Protein AF-A0AAW8KL84-F1 (afdb_monomer)

Sequence (113 aa):
FTGYRPILDAAQKAYDYPRVLLNRQKIIDVLKEIKALPALHLNDHGQQFFAPKTLQDFAALRLRLPQARIVAGSTDVGLWVTKQGRDLGDMLYIGQVDELKRIVVTDHALTIG

pLDDT: mean 89.49, std 8.72, range [52.12, 97.31]

Mean predicted aligned error: 7.15 Å

Structure (mmCIF, N/CA/C/O backbone):
data_AF-A0AAW8KL84-F1
#
_entry.id   AF-A0AAW8KL84-F1
#
loop_
_atom_site.group_PDB
_atom_site.id
_atom_site.type_symbol
_atom_site.label_atom_id
_atom_site.label_alt_id
_atom_site.label_comp_id
_atom_site.label_asym_id
_atom_site.label_entity_id
_atom_site.label_seq_id
_atom_site.pdbx_PDB_ins_code
_atom_site.Cartn_x
_atom_site.Cartn_y
_atom_site.Cartn_z
_atom_site.occupancy
_atom_site.B_iso_or_equiv
_atom_site.auth_seq_id
_atom_site.auth_comp_id
_atom_site.auth_asym_id
_atom_site.auth_atom_id
_atom_site.pdbx_PDB_model_num
ATOM 1 N N . PHE A 1 1 ? 5.381 27.063 -27.769 1.00 52.12 1 PHE A N 1
ATOM 2 C CA . PHE A 1 1 ? 4.619 25.950 -27.170 1.00 52.12 1 PHE A CA 1
ATOM 3 C C . PHE A 1 1 ? 5.519 24.733 -27.131 1.00 52.12 1 PHE A C 1
ATOM 5 O O . PHE A 1 1 ? 5.909 24.250 -28.187 1.00 52.12 1 PHE A O 1
ATOM 12 N N . THR A 1 2 ? 5.901 24.266 -25.946 1.00 57.81 2 THR A N 1
ATOM 13 C CA . THR A 1 2 ? 6.609 22.990 -25.764 1.00 57.81 2 THR A CA 1
ATOM 14 C C . THR A 1 2 ? 5.613 21.856 -26.030 1.00 57.81 2 THR A C 1
ATOM 16 O O . THR A 1 2 ? 5.048 21.275 -25.108 1.00 57.81 2 THR A O 1
ATOM 19 N N . GLY A 1 3 ? 5.254 21.659 -27.300 1.00 65.69 3 GLY A N 1
ATOM 20 C CA . GLY A 1 3 ? 4.202 20.734 -27.708 1.00 65.69 3 GLY A CA 1
ATOM 21 C C . GLY A 1 3 ? 4.583 19.294 -27.383 1.00 65.69 3 GLY A C 1
ATOM 22 O O . GLY A 1 3 ? 5.746 18.933 -27.490 1.00 65.69 3 GLY A O 1
ATOM 23 N N . TYR A 1 4 ? 3.603 18.459 -27.035 1.00 86.62 4 TYR A N 1
ATOM 24 C CA . TYR A 1 4 ? 3.770 17.032 -26.710 1.00 86.62 4 TYR A CA 1
ATOM 25 C C . TYR A 1 4 ? 4.356 16.172 -27.849 1.00 86.62 4 TYR A C 1
ATOM 27 O O . TYR A 1 4 ? 4.587 14.977 -27.670 1.00 86.62 4 TYR A O 1
ATOM 35 N N . ARG A 1 5 ? 4.604 16.763 -29.025 1.00 89.44 5 ARG A N 1
ATOM 36 C CA . ARG A 1 5 ? 5.062 16.074 -30.231 1.00 89.44 5 ARG A CA 1
ATOM 37 C C . ARG A 1 5 ? 6.366 15.282 -30.030 1.00 89.44 5 ARG A C 1
ATOM 39 O O . ARG A 1 5 ? 6.355 14.112 -30.393 1.00 89.44 5 ARG A O 1
ATOM 46 N N . PRO A 1 6 ? 7.421 15.806 -29.373 1.00 90.00 6 PRO A N 1
ATOM 47 C CA . PRO A 1 6 ? 8.635 15.030 -29.121 1.00 90.00 6 PRO A CA 1
ATOM 48 C C . PRO A 1 6 ? 8.414 13.821 -28.200 1.00 90.00 6 PRO A C 1
ATOM 50 O O . PRO A 1 6 ? 9.091 12.813 -28.363 1.00 90.00 6 PRO A O 1
ATOM 53 N N . ILE A 1 7 ? 7.461 13.884 -27.257 1.00 89.75 7 ILE A N 1
ATOM 54 C CA . ILE A 1 7 ? 7.121 12.750 -26.376 1.00 89.75 7 ILE A CA 1
ATOM 55 C C . ILE A 1 7 ? 6.419 11.653 -27.184 1.00 89.75 7 ILE A C 1
ATOM 57 O O . ILE A 1 7 ? 6.748 10.478 -27.035 1.00 89.75 7 ILE A O 1
ATOM 61 N N . LEU A 1 8 ? 5.483 12.035 -28.060 1.00 90.38 8 LEU A N 1
ATOM 62 C CA . LEU A 1 8 ? 4.789 11.094 -28.943 1.00 90.38 8 LEU A CA 1
ATOM 63 C C . LEU A 1 8 ? 5.750 10.447 -29.945 1.00 90.38 8 LEU A C 1
ATOM 65 O O . LEU A 1 8 ? 5.749 9.224 -30.069 1.00 90.38 8 LEU A O 1
ATOM 69 N N . ASP A 1 9 ? 6.597 11.243 -30.600 1.00 93.25 9 ASP A N 1
ATOM 70 C CA . ASP A 1 9 ? 7.579 10.744 -31.568 1.00 93.25 9 ASP A CA 1
ATOM 71 C C . ASP A 1 9 ? 8.587 9.795 -30.887 1.00 93.25 9 ASP A C 1
ATOM 73 O O . ASP A 1 9 ? 8.910 8.736 -31.426 1.00 93.25 9 ASP A O 1
ATOM 77 N N . ALA A 1 10 ? 9.034 10.117 -29.664 1.00 90.44 10 ALA A N 1
ATOM 78 C CA . ALA A 1 10 ? 9.905 9.241 -28.879 1.00 90.44 10 ALA A CA 1
ATOM 79 C C . ALA A 1 10 ? 9.207 7.936 -28.457 1.00 90.44 10 ALA A C 1
ATOM 81 O O . ALA A 1 10 ? 9.800 6.864 -28.575 1.00 90.44 10 ALA A O 1
ATOM 82 N N . ALA A 1 11 ? 7.951 7.999 -27.999 1.00 90.62 11 ALA A N 1
ATOM 83 C CA . ALA A 1 11 ? 7.179 6.817 -27.612 1.00 90.62 11 ALA A CA 1
ATOM 84 C C . ALA A 1 11 ? 6.896 5.890 -28.804 1.00 90.62 11 ALA A C 1
ATOM 86 O O . ALA A 1 11 ? 6.925 4.672 -28.647 1.00 90.62 11 ALA A O 1
ATOM 87 N N . GLN A 1 12 ? 6.660 6.449 -29.995 1.00 93.06 12 GLN A N 1
ATOM 88 C CA . GLN A 1 12 ? 6.506 5.677 -31.230 1.00 93.06 12 GLN A CA 1
ATOM 89 C C . GLN A 1 12 ? 7.819 5.001 -31.628 1.00 93.06 12 GLN A C 1
ATOM 91 O O . GLN A 1 12 ? 7.844 3.788 -31.822 1.00 93.06 12 GLN A O 1
ATOM 96 N N . LYS A 1 13 ? 8.925 5.753 -31.658 1.00 93.25 13 LYS A N 1
ATOM 97 C CA . LYS A 1 13 ? 10.250 5.219 -32.007 1.00 93.25 13 LYS A CA 1
ATOM 98 C C . LYS A 1 13 ? 10.756 4.171 -31.010 1.00 93.25 13 LYS A C 1
ATOM 100 O O . LYS A 1 13 ? 11.521 3.290 -31.381 1.00 93.25 13 LYS A O 1
ATOM 105 N N . ALA A 1 14 ? 10.317 4.221 -29.749 1.00 90.38 14 ALA A N 1
ATOM 106 C CA . ALA A 1 14 ? 10.659 3.217 -28.740 1.00 90.38 14 ALA A CA 1
ATOM 107 C C . ALA A 1 14 ? 10.263 1.781 -29.150 1.00 90.38 14 ALA A C 1
ATOM 109 O O . ALA A 1 14 ? 10.912 0.834 -28.707 1.00 90.38 14 ALA A O 1
ATOM 110 N N . TYR A 1 15 ? 9.250 1.612 -30.010 1.00 90.25 15 TYR A N 1
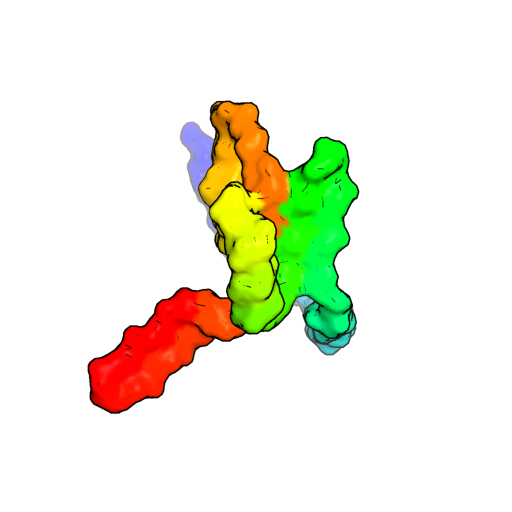ATOM 111 C CA . TYR A 1 15 ? 8.839 0.301 -30.526 1.00 90.25 15 TYR A CA 1
ATOM 112 C C . TYR A 1 15 ? 9.816 -0.304 -31.544 1.00 90.25 15 TYR A C 1
ATOM 114 O O . TYR A 1 15 ? 9.789 -1.520 -31.731 1.00 90.25 15 TYR A O 1
ATOM 122 N N . ASP A 1 16 ? 10.688 0.506 -32.152 1.00 94.00 16 ASP A N 1
ATOM 123 C CA . ASP A 1 16 ? 11.699 0.042 -33.112 1.00 94.00 16 ASP A CA 1
ATOM 124 C C . ASP A 1 16 ? 12.910 -0.606 -32.414 1.00 94.00 16 ASP A C 1
ATOM 126 O O . ASP A 1 16 ? 13.711 -1.297 -33.046 1.00 94.00 16 ASP A O 1
ATOM 130 N N . TYR A 1 17 ? 13.070 -0.387 -31.104 1.00 91.31 17 TYR A N 1
ATOM 131 C CA . TYR A 1 17 ? 14.170 -0.947 -30.324 1.00 91.31 17 TYR A CA 1
ATOM 132 C C . TYR A 1 17 ? 13.834 -2.353 -29.799 1.00 91.31 17 TYR A C 1
ATOM 134 O O . TYR A 1 17 ? 12.673 -2.655 -29.506 1.00 91.31 17 TYR A O 1
ATOM 142 N N . PRO A 1 18 ? 14.844 -3.225 -29.604 1.00 90.81 18 PRO A N 1
ATOM 143 C CA . PRO A 1 18 ? 14.639 -4.520 -28.968 1.00 90.81 18 PRO A CA 1
ATOM 144 C C . PRO A 1 18 ? 13.975 -4.364 -27.599 1.00 90.81 18 PRO A C 1
ATOM 146 O O . PRO A 1 18 ? 14.384 -3.534 -26.784 1.00 90.81 18 PRO A O 1
ATOM 149 N N . ARG A 1 19 ? 12.965 -5.195 -27.318 1.00 88.12 19 ARG A N 1
ATOM 150 C CA . ARG A 1 19 ? 12.318 -5.181 -26.004 1.00 88.12 19 ARG A CA 1
ATOM 151 C C . ARG A 1 19 ? 13.317 -5.588 -24.928 1.00 88.12 19 ARG A C 1
ATOM 153 O O . ARG A 1 19 ? 13.904 -6.665 -24.989 1.00 88.12 19 ARG A O 1
ATOM 160 N N . VAL A 1 20 ? 13.425 -4.765 -23.891 1.00 88.44 20 VAL A N 1
ATOM 161 C CA . VAL A 1 20 ? 14.092 -5.161 -22.651 1.00 88.44 20 VAL A CA 1
ATOM 162 C C . VAL A 1 20 ? 13.193 -6.172 -21.945 1.00 88.44 20 VAL A C 1
ATOM 164 O O . VAL A 1 20 ? 12.136 -5.825 -21.415 1.00 88.44 20 VAL A O 1
ATOM 167 N N . LEU A 1 21 ? 13.587 -7.443 -21.981 1.00 87.88 21 LEU A N 1
ATOM 168 C CA . LEU A 1 21 ? 12.863 -8.506 -21.298 1.00 87.88 21 LEU A CA 1
ATOM 169 C C . LEU A 1 21 ? 13.257 -8.530 -19.825 1.00 87.88 21 LEU A C 1
ATOM 171 O O . LEU A 1 21 ? 14.425 -8.664 -19.468 1.00 87.88 21 LEU A O 1
ATOM 175 N N . LEU A 1 22 ? 12.255 -8.423 -18.961 1.00 88.88 22 LEU A N 1
ATOM 176 C CA . LEU A 1 22 ? 12.437 -8.618 -17.533 1.00 88.88 22 LEU A CA 1
ATOM 177 C C . LEU A 1 22 ? 12.471 -10.114 -17.221 1.00 88.88 22 LEU A C 1
ATOM 179 O O . LEU A 1 22 ? 11.681 -10.888 -17.768 1.00 88.88 22 LEU A O 1
ATOM 183 N N . ASN A 1 23 ? 13.322 -10.521 -16.276 1.00 92.69 23 ASN A N 1
ATOM 184 C CA . ASN A 1 23 ? 13.225 -11.854 -15.689 1.00 92.69 23 ASN A CA 1
ATOM 185 C C . ASN A 1 23 ? 11.972 -11.915 -14.804 1.00 92.69 23 ASN A C 1
ATOM 187 O O . ASN A 1 23 ? 12.010 -11.651 -13.600 1.00 92.69 23 ASN A O 1
ATOM 191 N N . ARG A 1 24 ? 10.841 -12.227 -15.439 1.00 93.00 24 ARG A N 1
ATOM 192 C CA . ARG A 1 24 ? 9.520 -12.216 -14.812 1.00 93.00 24 ARG A CA 1
ATOM 193 C C . ARG A 1 24 ? 9.446 -13.163 -13.621 1.00 93.00 24 ARG A C 1
ATOM 195 O O . ARG A 1 24 ? 8.831 -12.803 -12.626 1.00 93.00 24 ARG A O 1
ATOM 202 N N . GLN A 1 25 ? 10.082 -14.331 -13.709 1.00 94.75 25 GLN A N 1
ATOM 203 C CA . GLN A 1 25 ? 10.044 -15.311 -12.629 1.00 94.75 25 GLN A CA 1
ATOM 204 C C . GLN A 1 25 ? 10.749 -14.776 -11.382 1.00 94.75 25 GLN A C 1
ATOM 206 O O . GLN A 1 25 ? 10.134 -14.711 -10.324 1.00 94.75 25 GLN A O 1
ATOM 211 N N . LYS A 1 26 ? 11.969 -14.248 -11.540 1.00 95.56 26 LYS A N 1
ATOM 212 C CA . LYS A 1 26 ? 12.710 -13.629 -10.434 1.00 95.56 26 LYS A CA 1
ATOM 213 C C . LYS A 1 26 ? 11.923 -12.491 -9.773 1.00 95.56 26 LYS A C 1
ATOM 215 O O . LYS A 1 26 ? 11.924 -12.375 -8.555 1.00 95.56 26 LYS A O 1
ATOM 220 N N . ILE A 1 27 ? 11.237 -11.662 -10.565 1.00 95.69 27 ILE A N 1
ATOM 221 C CA . ILE A 1 27 ? 10.390 -10.581 -10.035 1.00 95.69 27 ILE A CA 1
ATOM 222 C C . ILE A 1 27 ? 9.208 -11.149 -9.246 1.00 95.69 27 ILE A C 1
ATOM 224 O O . ILE A 1 27 ? 8.925 -10.674 -8.152 1.00 95.69 27 ILE A O 1
ATOM 228 N N . ILE A 1 28 ? 8.521 -12.161 -9.783 1.00 96.50 28 ILE A N 1
ATOM 229 C CA . ILE A 1 28 ? 7.399 -12.814 -9.097 1.00 96.50 28 ILE A CA 1
ATOM 230 C C . ILE A 1 28 ? 7.851 -13.398 -7.758 1.00 96.50 28 ILE A C 1
ATOM 232 O O . ILE A 1 28 ? 7.137 -13.241 -6.769 1.00 96.50 28 ILE A O 1
ATOM 236 N N . ASP A 1 29 ? 9.013 -14.044 -7.718 1.00 96.88 29 ASP A N 1
ATOM 237 C CA . ASP A 1 29 ? 9.526 -14.675 -6.502 1.00 96.88 29 ASP A CA 1
ATOM 238 C C . ASP A 1 29 ? 9.821 -13.622 -5.423 1.00 96.88 29 ASP A C 1
ATOM 240 O O . ASP A 1 29 ? 9.289 -13.718 -4.317 1.00 96.88 29 ASP A O 1
ATOM 244 N N . VAL A 1 30 ? 10.504 -12.529 -5.782 1.00 96.50 30 VAL A N 1
ATOM 245 C CA . VAL A 1 30 ? 10.735 -11.388 -4.873 1.00 96.50 30 VAL A CA 1
ATOM 246 C C . VAL A 1 30 ? 9.418 -10.765 -4.393 1.00 96.50 30 VAL A C 1
ATOM 248 O O . VAL A 1 30 ? 9.265 -10.441 -3.217 1.00 96.50 30 VAL A O 1
ATOM 251 N N . LEU A 1 31 ? 8.424 -10.609 -5.272 1.00 95.06 31 LEU A N 1
ATOM 252 C CA . LEU A 1 31 ? 7.121 -10.058 -4.882 1.00 95.06 31 LEU A CA 1
ATOM 253 C C . LEU A 1 31 ? 6.362 -10.979 -3.917 1.00 95.06 31 LEU A C 1
ATOM 255 O O . LEU A 1 31 ? 5.672 -10.482 -3.025 1.00 95.06 31 LEU A O 1
ATOM 259 N N . LYS A 1 32 ? 6.485 -12.304 -4.065 1.00 95.62 32 LYS A N 1
ATOM 260 C CA . LYS A 1 32 ? 5.907 -13.270 -3.119 1.00 95.62 32 LYS A CA 1
ATOM 261 C C . LYS A 1 32 ? 6.577 -13.176 -1.753 1.00 95.62 32 LYS A C 1
ATOM 263 O O . LYS A 1 32 ? 5.865 -13.171 -0.752 1.00 95.62 32 LYS A O 1
ATOM 268 N N . G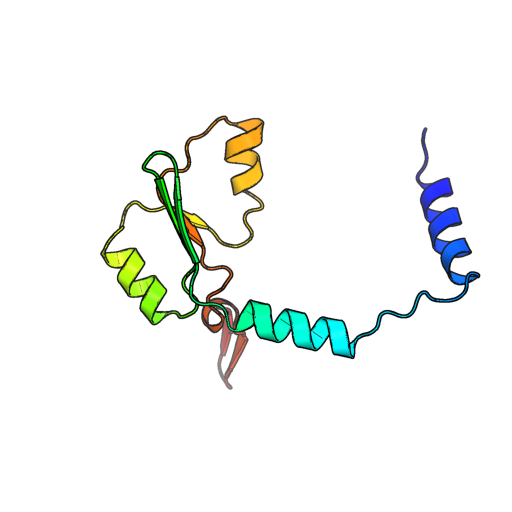LU A 1 33 ? 7.901 -13.048 -1.714 1.00 96.44 33 GLU A N 1
ATOM 269 C CA . GLU A 1 33 ? 8.654 -12.846 -0.470 1.00 96.44 33 GLU A CA 1
ATOM 270 C C . GLU A 1 33 ? 8.202 -11.568 0.247 1.00 96.44 33 GLU A C 1
ATOM 272 O O . GLU A 1 33 ? 7.833 -11.614 1.420 1.00 96.44 33 GLU A O 1
ATOM 277 N N . ILE A 1 34 ? 8.112 -10.446 -0.475 1.00 92.31 34 ILE A N 1
ATOM 278 C CA . ILE A 1 34 ? 7.616 -9.175 0.074 1.00 92.31 34 ILE A CA 1
ATOM 279 C C . ILE A 1 34 ? 6.168 -9.318 0.567 1.00 92.31 34 ILE A C 1
ATOM 281 O O .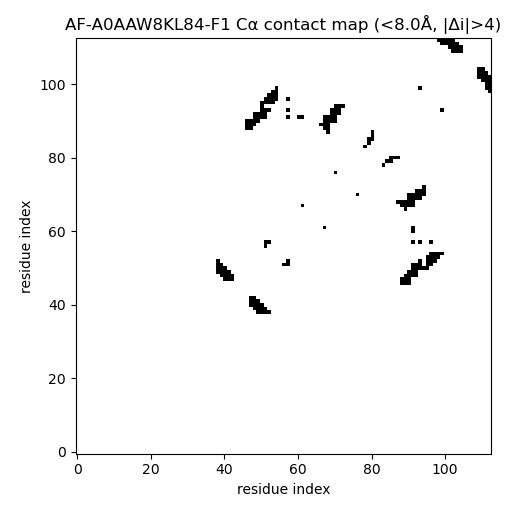 ILE A 1 34 ? 5.827 -8.833 1.650 1.00 92.31 34 ILE A O 1
ATOM 285 N N . LYS A 1 35 ? 5.301 -10.009 -0.188 1.00 89.81 35 LYS A N 1
ATOM 286 C CA . LYS A 1 35 ? 3.908 -10.243 0.226 1.00 89.81 35 LYS A CA 1
ATOM 287 C C . LYS A 1 35 ? 3.827 -11.088 1.504 1.00 89.81 35 LYS A C 1
ATOM 289 O O . LYS A 1 35 ? 2.915 -10.856 2.299 1.00 89.81 35 LYS A O 1
ATOM 294 N N . ALA A 1 36 ? 4.762 -12.010 1.723 1.00 92.50 36 ALA A N 1
ATOM 295 C CA . ALA A 1 36 ? 4.801 -12.900 2.885 1.00 92.50 36 ALA A CA 1
ATOM 296 C C . ALA A 1 36 ? 5.361 -12.257 4.168 1.00 92.50 36 ALA A C 1
ATOM 298 O O . ALA A 1 36 ? 5.218 -12.842 5.239 1.00 92.50 36 ALA A O 1
ATOM 299 N N . LEU A 1 37 ? 5.960 -11.061 4.092 1.00 93.81 37 LEU A N 1
ATOM 300 C CA . LEU A 1 37 ? 6.415 -10.323 5.278 1.00 93.81 37 LEU A CA 1
ATOM 301 C C . LEU A 1 37 ? 5.270 -10.115 6.292 1.00 93.81 37 LEU A C 1
ATOM 303 O O . LEU A 1 37 ? 4.104 -10.095 5.901 1.00 93.81 37 LEU A O 1
ATOM 307 N N . PRO A 1 38 ? 5.544 -9.935 7.591 1.00 93.94 38 PRO A N 1
ATOM 308 C CA . PRO A 1 38 ? 4.494 -9.624 8.562 1.00 93.94 38 PRO A CA 1
ATOM 309 C C . PRO A 1 38 ? 3.810 -8.276 8.268 1.00 93.94 38 PRO A C 1
ATOM 311 O O . PRO A 1 38 ? 4.287 -7.472 7.462 1.00 93.94 38 PRO A O 1
ATOM 314 N N . ALA A 1 39 ? 2.668 -8.029 8.917 1.00 94.06 39 ALA A N 1
ATOM 315 C CA . ALA A 1 39 ? 2.028 -6.715 8.893 1.00 94.06 39 ALA A CA 1
ATOM 316 C C . ALA A 1 39 ? 3.003 -5.649 9.416 1.00 94.06 39 ALA A C 1
ATOM 318 O O . ALA A 1 39 ? 3.686 -5.858 10.419 1.00 94.06 39 ALA A O 1
ATOM 319 N N . LEU A 1 40 ? 3.082 -4.514 8.721 1.00 94.25 40 LEU A N 1
ATOM 320 C CA . LEU A 1 40 ? 4.030 -3.461 9.065 1.00 94.25 40 LEU A CA 1
ATOM 321 C C . LEU A 1 40 ? 3.489 -2.637 10.234 1.00 94.25 40 LEU A C 1
ATOM 323 O O . LEU A 1 40 ? 2.361 -2.145 10.189 1.00 94.25 40 LEU A O 1
ATOM 327 N N . HIS A 1 41 ? 4.325 -2.446 11.249 1.0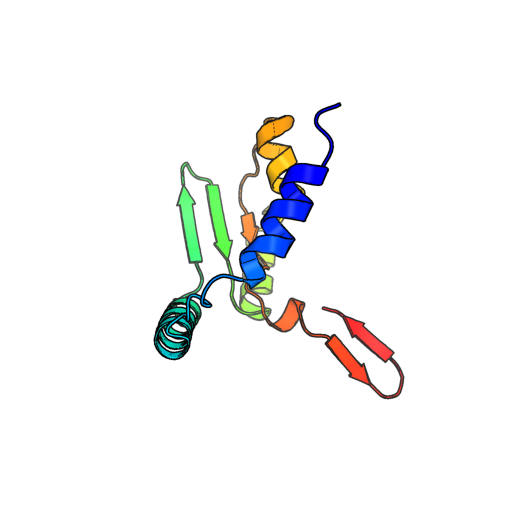0 95.75 41 HIS A N 1
ATOM 328 C CA . HIS A 1 41 ? 4.108 -1.489 12.324 1.00 95.75 41 HIS A CA 1
ATOM 329 C C . HIS A 1 41 ? 5.371 -0.646 12.473 1.00 95.75 41 HIS A C 1
ATOM 331 O O . HIS A 1 41 ? 6.458 -1.187 12.665 1.00 95.75 41 HIS A O 1
ATOM 337 N N . LEU A 1 42 ? 5.223 0.668 12.343 1.00 94.25 42 LEU A N 1
ATOM 338 C CA . LEU A 1 42 ? 6.288 1.637 12.566 1.00 94.25 42 LEU A CA 1
ATOM 339 C C . LEU A 1 42 ? 5.890 2.574 13.701 1.00 94.25 42 LEU A C 1
ATOM 341 O O . LEU A 1 42 ? 4.722 2.940 13.840 1.00 94.25 42 LEU A O 1
ATOM 345 N N . ASN A 1 43 ? 6.884 2.967 14.484 1.00 93.19 43 ASN A N 1
ATOM 346 C CA . ASN A 1 43 ? 6.780 4.027 15.470 1.00 93.19 43 ASN A CA 1
ATOM 347 C C . ASN A 1 43 ? 7.890 5.023 15.164 1.00 93.19 43 ASN A C 1
ATOM 349 O O . ASN A 1 43 ? 9.065 4.658 15.223 1.00 93.19 43 ASN A O 1
ATOM 353 N N . ASP A 1 44 ? 7.504 6.243 14.817 1.00 88.44 44 ASP A N 1
ATOM 354 C CA . ASP A 1 44 ? 8.442 7.316 14.528 1.00 88.44 44 ASP A CA 1
ATOM 355 C C . ASP A 1 44 ? 7.984 8.607 15.202 1.00 88.44 44 ASP A C 1
ATOM 357 O O . ASP A 1 44 ? 6.819 8.987 15.106 1.00 88.44 44 ASP A O 1
ATOM 361 N N . HIS A 1 45 ? 8.888 9.255 15.938 1.00 85.50 45 HIS A N 1
ATOM 362 C CA . HIS A 1 45 ? 8.610 10.486 16.690 1.00 85.50 45 HIS A CA 1
ATOM 363 C C . HIS A 1 45 ? 7.311 10.466 17.533 1.00 85.50 45 HIS A C 1
ATOM 365 O O . HIS A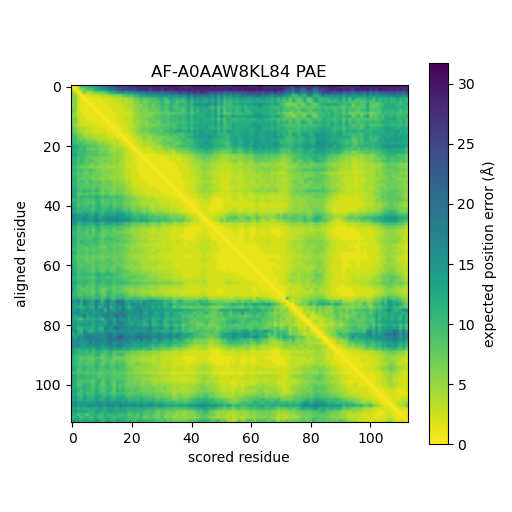 1 45 ? 6.668 11.495 17.730 1.00 85.50 45 HIS A O 1
ATOM 371 N N . GLY A 1 46 ? 6.928 9.296 18.059 1.00 85.50 46 GLY A N 1
ATOM 372 C CA . GLY A 1 46 ? 5.710 9.114 18.856 1.00 85.50 46 GLY A CA 1
ATOM 373 C C . GLY A 1 46 ? 4.430 8.891 18.043 1.00 85.50 46 GLY A C 1
ATOM 374 O O . GLY A 1 46 ? 3.389 8.643 18.646 1.00 85.50 46 GLY A O 1
ATOM 375 N N . GLN A 1 47 ? 4.502 8.920 16.711 1.00 90.06 47 GLN A N 1
ATOM 376 C CA . GLN A 1 47 ? 3.399 8.595 15.808 1.00 90.06 47 GLN A CA 1
ATOM 377 C C . GLN A 1 47 ? 3.459 7.125 15.393 1.00 90.06 47 GLN A C 1
ATOM 379 O O . GLN A 1 47 ? 4.518 6.591 15.048 1.00 90.06 47 GLN A O 1
ATOM 384 N N . GLN A 1 48 ? 2.307 6.463 15.414 1.00 94.81 48 GLN A N 1
ATOM 385 C CA . GLN A 1 48 ? 2.181 5.060 15.044 1.00 94.81 48 GLN A CA 1
ATOM 386 C C . GLN A 1 48 ? 1.666 4.916 13.613 1.00 94.81 48 GLN A C 1
ATOM 388 O O . GLN A 1 48 ? 0.662 5.515 13.234 1.00 94.81 48 GLN A O 1
ATOM 393 N N . PHE A 1 49 ? 2.283 4.035 12.836 1.00 95.00 49 PHE A N 1
ATOM 394 C CA . PHE A 1 49 ? 1.782 3.623 11.529 1.00 95.00 49 PHE A CA 1
ATOM 395 C C . PHE A 1 49 ? 1.554 2.115 11.518 1.00 95.00 49 PHE A C 1
ATOM 397 O O . PHE A 1 49 ? 2.490 1.344 11.731 1.00 95.00 49 PHE A O 1
ATOM 404 N N . PHE A 1 50 ? 0.327 1.690 11.225 1.00 96.75 50 PHE A N 1
ATOM 405 C CA . PHE A 1 50 ? -0.029 0.280 11.079 1.00 96.75 50 PHE A CA 1
ATOM 406 C C . PHE A 1 50 ? -0.515 -0.015 9.661 1.00 96.75 50 PHE A C 1
ATOM 408 O O . PHE A 1 50 ? -1.389 0.683 9.154 1.00 96.75 50 PHE A O 1
ATOM 415 N N . ALA A 1 51 ? -0.022 -1.093 9.054 1.00 95.75 51 ALA A N 1
ATOM 416 C CA . ALA A 1 51 ? -0.535 -1.643 7.800 1.00 95.75 51 ALA A CA 1
ATOM 417 C C . ALA A 1 51 ? -1.012 -3.093 8.011 1.00 95.75 51 ALA A C 1
ATOM 419 O O . ALA A 1 51 ? -0.256 -4.033 7.735 1.00 95.75 51 ALA A O 1
ATOM 420 N N . PRO A 1 52 ? -2.233 -3.296 8.543 1.00 96.25 52 PRO A N 1
ATOM 421 C CA . PRO A 1 52 ? -2.816 -4.626 8.681 1.00 96.25 52 PRO A CA 1
ATOM 422 C C . PRO A 1 52 ? -3.026 -5.288 7.315 1.00 96.25 52 PRO A C 1
ATOM 424 O O . PRO A 1 52 ? -3.285 -4.622 6.311 1.00 96.25 52 PRO A O 1
ATOM 427 N N . LYS A 1 53 ? -2.940 -6.621 7.301 1.00 94.31 53 LYS A N 1
ATOM 428 C CA . LYS A 1 53 ? -3.132 -7.442 6.094 1.00 94.31 53 LYS A CA 1
ATOM 429 C C . LYS A 1 53 ? -4.497 -8.123 6.019 1.00 94.31 53 LYS A C 1
ATOM 431 O O . LYS A 1 53 ? -4.837 -8.662 4.973 1.00 94.31 53 LYS A O 1
ATOM 436 N N . THR A 1 54 ? -5.260 -8.101 7.110 1.00 95.06 54 THR A N 1
ATOM 437 C CA . THR A 1 54 ? -6.581 -8.729 7.204 1.00 95.06 54 THR A CA 1
ATOM 438 C C . THR A 1 54 ? -7.614 -7.738 7.718 1.00 95.06 54 THR A C 1
ATOM 440 O O . THR A 1 54 ? -7.286 -6.773 8.425 1.00 95.06 54 THR A O 1
ATOM 443 N N . LEU A 1 55 ? -8.880 -7.989 7.389 1.00 95.38 55 LEU A N 1
ATOM 444 C CA . LEU A 1 55 ? -9.984 -7.159 7.870 1.00 95.38 55 LEU A CA 1
ATOM 445 C C . LEU A 1 55 ? -10.129 -7.239 9.396 1.00 95.38 55 LEU A C 1
ATOM 447 O O . LEU A 1 55 ? -10.449 -6.242 10.043 1.00 95.38 55 LEU A O 1
ATOM 451 N N . GLN A 1 56 ? -9.858 -8.411 9.972 1.00 96.56 56 GLN A N 1
ATOM 452 C CA . GLN A 1 56 ? -9.933 -8.639 11.412 1.00 96.56 56 GLN A CA 1
ATOM 453 C C . GLN A 1 56 ? -8.893 -7.809 12.173 1.00 96.56 56 GLN A C 1
ATOM 455 O O . GLN A 1 56 ? -9.246 -7.120 13.133 1.00 96.56 56 GLN A O 1
ATOM 460 N N . ASP A 1 57 ? -7.637 -7.819 11.720 1.00 95.56 57 ASP A N 1
ATOM 461 C CA . ASP A 1 57 ? -6.569 -7.034 12.349 1.00 95.56 57 ASP A CA 1
ATOM 462 C C . ASP A 1 57 ? -6.852 -5.536 12.238 1.00 95.56 57 ASP A C 1
ATOM 464 O O . ASP A 1 57 ? -6.672 -4.783 13.198 1.00 95.56 57 ASP A O 1
ATOM 468 N N . PHE A 1 58 ? -7.351 -5.101 11.077 1.00 96.94 58 PHE A N 1
ATOM 469 C CA . PHE A 1 58 ? -7.775 -3.721 10.888 1.00 96.94 58 PHE A CA 1
ATOM 470 C C . PHE A 1 58 ? -8.896 -3.327 11.856 1.00 96.94 58 PHE A C 1
ATOM 472 O O . PHE A 1 58 ? -8.793 -2.287 12.507 1.00 96.94 58 PHE A O 1
ATOM 479 N N . ALA A 1 59 ? -9.936 -4.151 11.996 1.00 96.44 59 ALA A N 1
ATOM 480 C CA . ALA A 1 59 ? -11.043 -3.877 12.907 1.00 96.44 59 ALA A CA 1
ATOM 481 C C . ALA A 1 59 ? -10.571 -3.779 14.369 1.00 96.44 59 ALA A C 1
ATOM 483 O O . ALA A 1 59 ? -10.944 -2.840 15.077 1.00 96.44 59 ALA A O 1
ATOM 484 N N . ALA A 1 60 ? -9.693 -4.687 14.806 1.00 97.31 60 ALA A N 1
ATOM 485 C CA . ALA A 1 60 ? -9.109 -4.649 16.145 1.00 97.31 60 ALA A CA 1
ATOM 486 C C . ALA A 1 60 ? -8.282 -3.370 16.380 1.00 97.31 60 ALA A C 1
ATOM 488 O O . ALA A 1 60 ? -8.433 -2.703 17.409 1.00 97.31 60 ALA A O 1
ATOM 489 N N . LEU A 1 61 ? -7.451 -2.977 15.409 1.00 96.56 61 LEU A N 1
ATOM 490 C CA . LEU A 1 61 ? -6.680 -1.732 15.469 1.00 96.56 61 LEU A CA 1
ATOM 491 C C . LEU A 1 61 ? -7.580 -0.497 15.486 1.00 96.56 61 LEU A C 1
ATOM 493 O O . LEU A 1 61 ? -7.322 0.430 16.253 1.00 96.56 61 LEU A O 1
ATOM 497 N N . ARG A 1 62 ? -8.653 -0.493 14.691 1.00 96.81 62 ARG A N 1
ATOM 498 C CA . ARG A 1 62 ? -9.611 0.613 14.622 1.00 96.81 62 ARG A CA 1
ATOM 499 C C . ARG A 1 62 ? -10.342 0.829 15.947 1.00 96.81 62 ARG A C 1
ATOM 501 O O . ARG A 1 62 ? -10.566 1.978 16.320 1.00 96.81 62 ARG A O 1
ATOM 508 N N . LEU A 1 63 ? -10.676 -0.249 16.657 1.00 96.81 63 LEU A N 1
ATOM 509 C CA . LEU A 1 63 ? -11.270 -0.181 17.996 1.00 96.81 63 LEU A CA 1
ATOM 510 C C . LEU A 1 63 ? -10.285 0.365 19.035 1.00 96.81 63 LEU A C 1
ATOM 512 O O . LEU A 1 63 ? -10.669 1.174 19.877 1.00 96.81 63 LEU A O 1
ATOM 516 N N . ARG A 1 64 ? -9.014 -0.047 18.967 1.00 96.25 64 ARG A N 1
ATOM 517 C CA . ARG A 1 64 ? -7.971 0.411 19.898 1.00 96.25 64 ARG A CA 1
ATOM 518 C C . ARG A 1 64 ? -7.553 1.863 19.653 1.00 96.25 64 ARG A C 1
ATOM 520 O O . ARG A 1 64 ? -7.236 2.570 20.602 1.00 96.25 64 ARG A O 1
ATOM 527 N N . LEU A 1 65 ? -7.535 2.294 18.392 1.00 94.56 65 LEU A N 1
ATOM 528 C CA . LEU A 1 65 ? -7.076 3.614 17.958 1.00 94.56 65 LEU A CA 1
ATOM 529 C C . LEU A 1 65 ? -8.182 4.335 17.165 1.00 94.56 65 LEU A C 1
ATOM 531 O O . LEU A 1 65 ? -8.056 4.553 15.955 1.00 94.56 65 LEU A O 1
ATOM 535 N N . PRO A 1 66 ? -9.278 4.749 17.827 1.00 94.31 66 PRO A N 1
ATOM 536 C CA . PRO A 1 66 ? -10.429 5.355 17.156 1.00 94.31 66 PRO A CA 1
ATOM 537 C C . PRO A 1 66 ? -10.135 6.740 16.556 1.00 94.31 66 PRO A C 1
ATOM 539 O O . PRO A 1 66 ? -10.913 7.225 15.732 1.00 94.31 66 PRO A O 1
ATOM 542 N N . GLN A 1 67 ? -9.017 7.370 16.921 1.00 92.88 67 GLN A N 1
ATOM 543 C CA . GLN A 1 67 ? -8.572 8.649 16.355 1.00 92.88 67 GLN A CA 1
ATOM 544 C C . GLN A 1 67 ? -7.530 8.491 15.239 1.00 92.88 67 GLN A C 1
ATOM 546 O O . GLN A 1 67 ? -7.258 9.457 14.530 1.00 92.88 67 GLN A O 1
ATOM 551 N N . ALA A 1 68 ? -6.972 7.289 15.050 1.00 93.44 68 ALA A N 1
ATOM 552 C CA . ALA A 1 68 ? -5.991 7.062 13.998 1.00 93.44 68 ALA A CA 1
ATOM 553 C C . ALA A 1 68 ? -6.632 7.229 12.616 1.00 93.44 68 ALA A C 1
ATOM 555 O O . ALA A 1 68 ? -7.744 6.752 12.347 1.00 93.44 68 ALA A O 1
ATOM 556 N N . ARG A 1 69 ? -5.915 7.919 11.733 1.00 93.31 69 ARG A N 1
ATOM 557 C CA . ARG A 1 69 ? -6.368 8.267 10.392 1.00 93.31 69 ARG A CA 1
ATOM 558 C C . ARG A 1 69 ? -6.279 7.060 9.469 1.00 93.31 69 ARG A C 1
ATOM 560 O O . ARG A 1 69 ? -5.217 6.468 9.307 1.00 93.31 69 ARG A O 1
ATOM 567 N N . ILE A 1 70 ? -7.391 6.717 8.827 1.00 93.69 70 ILE A N 1
ATOM 568 C CA . ILE A 1 70 ? -7.428 5.642 7.834 1.00 93.69 70 ILE A CA 1
ATOM 569 C C . ILE A 1 70 ? -6.885 6.171 6.506 1.00 93.69 70 ILE A C 1
ATOM 571 O O . ILE A 1 70 ? -7.319 7.220 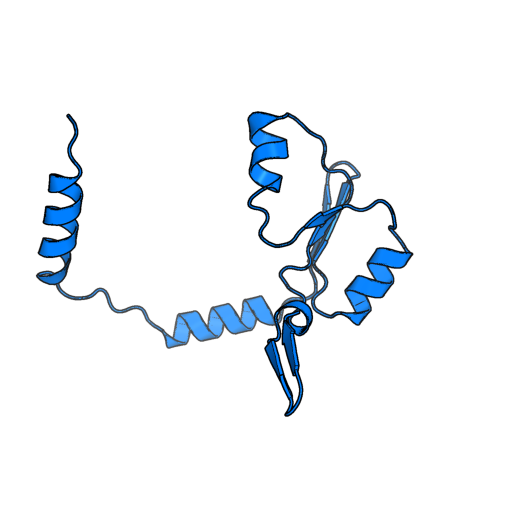6.027 1.00 93.69 70 ILE A O 1
ATOM 575 N N . VAL A 1 71 ? -5.947 5.438 5.908 1.00 92.06 71 VAL A N 1
ATOM 576 C CA . VAL A 1 71 ? -5.294 5.800 4.646 1.00 92.06 71 VAL A CA 1
ATOM 577 C C . VAL A 1 71 ? -5.345 4.625 3.667 1.00 92.06 71 VAL A C 1
ATOM 579 O O . VAL A 1 71 ? -4.977 3.507 4.012 1.00 92.06 71 VAL A O 1
ATOM 582 N N . ALA A 1 72 ? -5.781 4.881 2.430 1.00 88.06 72 ALA A N 1
ATOM 583 C CA . ALA A 1 72 ? -5.825 3.892 1.347 1.00 88.06 72 ALA A CA 1
ATOM 584 C C . ALA A 1 72 ? -4.853 4.254 0.209 1.00 88.06 72 ALA A C 1
ATOM 586 O O . ALA A 1 72 ? -3.656 4.045 0.338 1.00 88.06 72 ALA A O 1
ATOM 587 N N . GLY A 1 73 ? -5.327 4.830 -0.901 1.00 76.81 73 GLY A N 1
ATOM 588 C CA . GLY A 1 73 ? -4.490 5.171 -2.065 1.00 76.81 73 GLY A CA 1
ATOM 589 C C . GLY A 1 73 ? -3.514 6.341 -1.865 1.00 76.81 73 GLY A C 1
ATOM 590 O O . GLY A 1 73 ? -2.830 6.717 -2.812 1.00 76.81 73 GLY A O 1
ATOM 591 N N . SER A 1 74 ? -3.476 6.943 -0.669 1.00 76.75 74 SER A N 1
ATOM 592 C CA . SER A 1 74 ? -2.594 8.047 -0.236 1.00 76.75 74 SER A CA 1
ATOM 593 C C . SER A 1 74 ? -2.514 9.281 -1.150 1.00 76.75 74 SER A C 1
ATOM 595 O O . SER A 1 74 ? -1.728 10.188 -0.881 1.00 76.75 74 SER A O 1
ATOM 597 N N . THR A 1 75 ? -3.332 9.362 -2.200 1.00 74.12 75 THR A N 1
ATOM 598 C CA . THR A 1 75 ? -3.273 10.436 -3.201 1.00 74.12 75 THR A CA 1
ATOM 599 C C . THR A 1 75 ? -3.641 11.783 -2.571 1.00 74.12 75 THR A C 1
ATOM 601 O O . THR A 1 75 ? -2.948 12.772 -2.792 1.00 74.12 75 THR A O 1
ATOM 604 N N . ASP A 1 76 ? -4.632 11.799 -1.675 1.00 70.44 76 ASP A N 1
ATOM 605 C CA . ASP A 1 76 ? -5.013 12.997 -0.910 1.00 70.44 76 ASP A CA 1
ATOM 606 C C . ASP A 1 76 ? -4.051 13.303 0.251 1.00 70.44 76 ASP A C 1
ATOM 608 O O . ASP A 1 76 ? -3.838 14.463 0.609 1.00 70.44 76 ASP A O 1
ATOM 612 N N . VAL A 1 77 ? -3.401 12.273 0.807 1.00 72.88 77 VAL A N 1
ATOM 613 C CA . VAL A 1 77 ? -2.451 12.414 1.925 1.00 72.88 77 VAL A CA 1
ATOM 614 C C . VAL A 1 77 ? -1.217 13.207 1.501 1.00 72.88 77 VAL A C 1
ATOM 616 O O . VAL A 1 77 ? -0.744 14.066 2.248 1.00 72.88 77 VAL A O 1
ATOM 619 N N . GLY A 1 78 ? -0.734 12.980 0.276 1.00 72.50 78 GLY A N 1
ATOM 620 C CA . GLY A 1 78 ? 0.393 13.726 -0.282 1.00 72.50 78 GLY A CA 1
ATOM 621 C C . GLY A 1 78 ? 0.140 15.235 -0.316 1.00 72.50 78 GLY A C 1
ATOM 622 O O . GLY A 1 78 ? 1.038 16.016 -0.002 1.00 72.50 78 GLY A O 1
ATOM 623 N N . LEU A 1 79 ? -1.088 15.668 -0.615 1.00 75.69 79 LEU A N 1
ATOM 624 C CA . LEU A 1 79 ? -1.451 17.089 -0.617 1.00 75.69 79 LEU A CA 1
ATOM 625 C C . LEU A 1 79 ? -1.500 17.677 0.799 1.00 75.69 79 LEU A C 1
ATOM 627 O O . LEU A 1 79 ? -1.058 18.810 1.004 1.00 75.69 79 LEU A O 1
ATOM 631 N N . TRP A 1 80 ? -1.988 16.920 1.784 1.00 74.19 80 TRP A N 1
ATOM 632 C CA . TRP A 1 80 ? -2.063 17.380 3.176 1.00 74.19 80 TRP A CA 1
ATOM 633 C C . TRP A 1 80 ? -0.689 17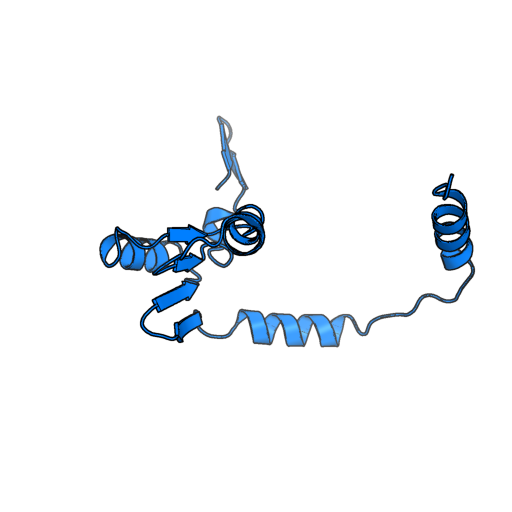.681 3.769 1.00 74.19 80 TRP A C 1
ATOM 635 O O . TRP A 1 80 ? -0.522 18.704 4.432 1.00 74.19 80 TRP A O 1
ATOM 645 N N . VAL A 1 81 ? 0.301 16.841 3.474 1.00 76.00 81 VAL A N 1
ATOM 646 C CA . VAL A 1 81 ? 1.676 17.054 3.940 1.00 76.00 81 VAL A CA 1
ATOM 647 C C . VAL A 1 81 ? 2.357 18.138 3.109 1.00 76.00 81 VAL A C 1
ATOM 649 O O . VAL A 1 81 ? 2.817 19.142 3.645 1.00 76.00 81 VAL A O 1
ATOM 652 N N . THR A 1 82 ? 2.389 17.973 1.783 1.00 73.44 82 THR A N 1
ATOM 653 C CA . THR A 1 82 ? 3.249 18.802 0.920 1.00 73.44 82 THR A CA 1
ATOM 654 C C . THR A 1 82 ? 2.716 20.210 0.670 1.00 73.44 82 THR A C 1
ATOM 656 O O . THR A 1 82 ? 3.506 21.110 0.388 1.00 73.44 82 THR A O 1
ATOM 659 N N . LYS A 1 83 ? 1.393 20.416 0.728 1.00 68.56 83 LYS A N 1
ATOM 660 C CA . LYS A 1 83 ? 0.757 21.710 0.423 1.00 68.56 83 LYS A CA 1
ATOM 661 C C . LYS A 1 83 ? 0.068 22.352 1.617 1.00 68.56 83 LYS A C 1
ATOM 663 O O . LYS A 1 83 ? -0.074 23.569 1.619 1.00 68.56 83 LYS A O 1
ATOM 668 N N . GLN A 1 84 ? -0.364 21.568 2.603 1.00 75.75 84 GLN A N 1
ATOM 669 C CA . GLN A 1 84 ? -1.134 22.079 3.743 1.00 75.75 84 GLN A CA 1
ATOM 670 C C . GLN A 1 84 ? -0.379 22.001 5.076 1.00 75.75 84 GLN A C 1
ATOM 672 O O . GLN A 1 84 ? -0.905 22.486 6.074 1.00 75.75 84 GLN A O 1
ATOM 677 N N . GLY A 1 85 ? 0.824 21.408 5.105 1.00 71.25 85 GLY A N 1
ATOM 678 C CA . GLY A 1 85 ? 1.662 21.313 6.305 1.00 71.25 85 GLY A CA 1
ATOM 679 C C . GLY A 1 85 ? 0.983 20.602 7.478 1.00 71.25 85 GLY A C 1
ATOM 680 O O . GLY A 1 85 ? 1.267 20.917 8.630 1.00 71.25 85 GLY A O 1
ATOM 681 N N . ARG A 1 86 ? 0.032 19.702 7.202 1.00 76.56 86 ARG A N 1
ATOM 682 C CA . ARG A 1 86 ? -0.758 19.042 8.246 1.00 76.56 86 ARG A CA 1
ATOM 683 C C . ARG A 1 86 ? 0.016 17.897 8.877 1.00 76.56 86 ARG A C 1
ATOM 685 O O . ARG A 1 86 ? 0.554 17.052 8.165 1.00 76.56 86 ARG A O 1
ATOM 692 N N . ASP A 1 87 ? -0.057 17.819 10.201 1.00 79.44 87 ASP A N 1
ATOM 693 C CA . ASP A 1 87 ? 0.289 16.607 10.934 1.00 79.44 87 ASP A CA 1
ATOM 694 C C . ASP A 1 87 ? -0.788 15.529 10.707 1.00 79.44 87 ASP A C 1
ATOM 696 O O . ASP A 1 87 ? -2.002 15.798 10.675 1.00 79.44 87 ASP A O 1
ATOM 700 N N . LEU A 1 88 ? -0.333 14.300 10.477 1.00 82.31 88 LEU A N 1
ATOM 701 C CA . LEU A 1 88 ? -1.199 13.161 10.214 1.00 82.31 88 LEU A CA 1
ATOM 702 C C . LEU A 1 88 ? -1.541 12.376 11.479 1.00 82.31 88 LEU A C 1
ATOM 704 O O . LEU A 1 88 ? -2.609 11.756 11.497 1.00 82.31 88 LEU A O 1
ATOM 708 N N . GLY A 1 89 ? -0.710 12.481 12.520 1.00 89.25 89 GLY A N 1
ATOM 709 C CA . GLY A 1 89 ? -0.820 11.668 13.725 1.00 89.25 89 GLY A CA 1
ATOM 710 C C . GLY A 1 89 ? -0.744 10.170 13.416 1.00 89.25 89 GLY A C 1
ATOM 711 O O . GLY A 1 89 ? -0.167 9.749 12.413 1.00 89.25 89 GLY A O 1
ATOM 712 N N . ASP A 1 90 ? -1.371 9.359 14.267 1.00 93.56 90 ASP A N 1
ATOM 713 C CA . ASP A 1 90 ? -1.424 7.911 14.066 1.00 93.56 90 ASP A CA 1
ATOM 714 C C . ASP A 1 90 ? -2.185 7.535 12.788 1.00 93.56 90 ASP A C 1
ATOM 716 O O .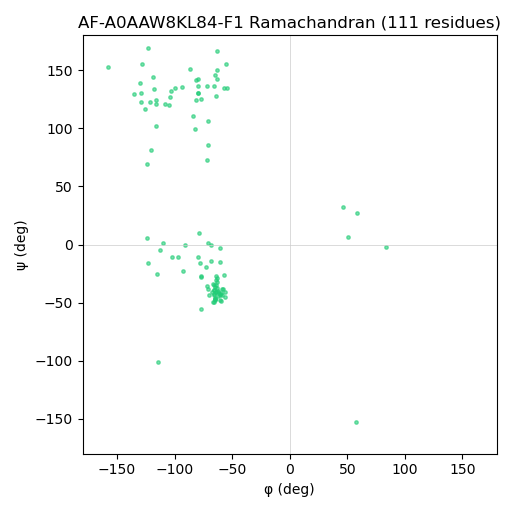 ASP A 1 90 ? -3.230 8.109 12.465 1.00 93.56 90 ASP A O 1
ATOM 720 N N . MET A 1 91 ? -1.704 6.510 12.088 1.00 94.62 91 MET A N 1
ATOM 721 C CA . MET A 1 91 ? -2.224 6.089 10.790 1.00 94.62 91 MET A CA 1
ATOM 722 C C . MET A 1 91 ? -2.508 4.588 10.717 1.00 94.62 91 MET A C 1
ATOM 724 O O . MET A 1 91 ? -1.715 3.752 11.152 1.00 94.62 91 MET A O 1
ATOM 728 N N . LEU A 1 92 ? -3.633 4.255 10.080 1.00 95.94 92 LEU A N 1
ATOM 729 C CA . LEU A 1 92 ? -4.043 2.901 9.712 1.00 95.94 92 LEU A CA 1
ATOM 730 C C . LEU A 1 92 ? -4.108 2.794 8.185 1.00 95.94 92 LEU A C 1
ATOM 732 O O . LEU A 1 92 ? -5.062 3.252 7.552 1.00 95.94 92 LEU A O 1
ATOM 736 N N . TYR A 1 93 ? -3.092 2.188 7.583 1.00 94.88 93 TYR A N 1
ATOM 737 C CA . TYR A 1 93 ? -3.024 1.953 6.149 1.00 94.88 93 TYR A CA 1
ATOM 738 C C . TYR A 1 93 ? -3.775 0.679 5.754 1.00 94.88 93 TYR A C 1
ATOM 740 O O . TYR A 1 93 ? -3.326 -0.433 6.024 1.00 94.88 93 TYR A O 1
ATOM 748 N N . ILE A 1 94 ? -4.902 0.832 5.059 1.00 94.94 94 ILE A N 1
ATOM 749 C CA . ILE A 1 94 ? -5.764 -0.289 4.643 1.00 94.94 94 ILE A CA 1
ATOM 750 C C . ILE A 1 94 ? -5.417 -0.841 3.260 1.00 94.94 94 ILE A C 1
ATOM 752 O O . ILE A 1 94 ? -6.017 -1.807 2.797 1.00 94.94 94 ILE A O 1
ATOM 756 N N . GLY A 1 95 ? -4.410 -0.276 2.593 1.00 92.56 95 GLY A N 1
ATOM 757 C CA . GLY A 1 95 ? -4.002 -0.717 1.264 1.00 92.56 95 GLY A CA 1
ATOM 758 C C . GLY A 1 95 ? -3.363 -2.108 1.218 1.00 92.56 95 GLY A C 1
ATOM 759 O O . GLY A 1 95 ? -3.020 -2.545 0.127 1.00 92.56 95 GLY A O 1
ATOM 760 N N . GLN A 1 96 ? -3.200 -2.822 2.336 1.00 91.50 96 GLN A N 1
ATOM 761 C CA . GLN A 1 96 ? -2.806 -4.242 2.342 1.00 91.50 96 GLN A CA 1
ATOM 762 C C . GLN A 1 96 ? -3.923 -5.196 2.791 1.00 91.50 96 GLN A C 1
ATOM 764 O O . GLN A 1 96 ? -3.697 -6.402 2.811 1.00 91.50 96 GLN A O 1
ATOM 769 N N . VAL A 1 97 ? -5.118 -4.687 3.102 1.00 94.44 97 VAL A N 1
ATOM 770 C CA . VAL A 1 97 ? -6.275 -5.518 3.453 1.00 94.44 97 VAL A CA 1
ATOM 771 C C . VAL A 1 97 ? -6.929 -6.006 2.162 1.00 94.44 97 VAL A C 1
ATOM 773 O O . VAL A 1 97 ? -7.647 -5.258 1.496 1.00 94.44 97 VAL A O 1
ATOM 776 N N . ASP A 1 98 ? -6.632 -7.244 1.769 1.00 89.75 98 ASP A N 1
ATOM 777 C CA . ASP A 1 98 ? -7.069 -7.810 0.484 1.00 89.75 98 ASP A CA 1
ATOM 778 C C . ASP A 1 98 ? -8.608 -7.908 0.394 1.00 89.75 98 ASP A C 1
ATOM 780 O O . ASP A 1 98 ? -9.170 -7.816 -0.697 1.00 89.75 98 ASP A O 1
ATOM 784 N N . GLU A 1 99 ? -9.307 -8.063 1.519 1.00 93.06 99 GLU A N 1
ATOM 785 C CA . GLU A 1 99 ? -10.770 -8.144 1.602 1.00 93.06 99 GLU A CA 1
ATOM 786 C C . GLU A 1 99 ? -11.465 -6.831 1.209 1.00 93.06 99 GLU A C 1
ATOM 788 O O . GLU A 1 99 ? -12.505 -6.881 0.555 1.00 93.06 99 GLU A O 1
ATOM 793 N N . LEU A 1 100 ? -10.857 -5.678 1.515 1.00 92.38 100 LEU A N 1
ATOM 794 C CA . LEU A 1 100 ? -11.356 -4.334 1.165 1.00 92.38 100 LEU A CA 1
ATOM 795 C C . LEU A 1 100 ? -11.085 -3.952 -0.299 1.00 92.38 100 LEU A C 1
ATOM 797 O O . LEU A 1 100 ? -11.207 -2.802 -0.691 1.00 92.38 100 LEU A O 1
ATOM 801 N N . LYS A 1 101 ? -10.633 -4.901 -1.120 1.00 90.19 101 LYS A N 1
ATOM 802 C CA . LYS A 1 101 ? -10.387 -4.691 -2.556 1.00 90.19 101 LYS A CA 1
ATOM 803 C C . LYS A 1 101 ? -11.149 -5.682 -3.421 1.00 90.19 101 LYS A C 1
ATOM 805 O O . LYS A 1 101 ? -10.917 -5.761 -4.629 1.00 90.19 101 LYS A O 1
ATOM 810 N N . ARG A 1 102 ? -11.997 -6.508 -2.805 1.00 91.94 102 ARG A N 1
ATOM 811 C CA . ARG A 1 102 ? -12.735 -7.549 -3.515 1.00 91.94 102 ARG A CA 1
ATOM 812 C C . ARG A 1 102 ? -13.963 -6.952 -4.175 1.00 91.94 102 ARG A C 1
ATOM 814 O O . ARG A 1 102 ? -14.661 -6.123 -3.604 1.00 91.94 102 ARG A O 1
ATOM 821 N N . ILE A 1 103 ? -14.235 -7.450 -5.370 1.00 93.50 103 ILE A N 1
ATOM 822 C CA . ILE A 1 103 ? -15.495 -7.239 -6.065 1.00 93.50 103 ILE A CA 1
ATOM 823 C C . ILE A 1 103 ? -16.224 -8.579 -6.032 1.00 93.50 103 ILE A C 1
ATOM 825 O O . ILE A 1 103 ? -15.685 -9.585 -6.497 1.00 93.50 103 ILE A O 1
ATOM 829 N N . VAL A 1 104 ? -17.419 -8.603 -5.449 1.00 93.38 104 VAL A N 1
ATOM 830 C CA . VAL A 1 104 ? -18.256 -9.800 -5.328 1.00 93.38 104 VAL A CA 1
ATOM 831 C C . VAL A 1 104 ? -19.539 -9.574 -6.111 1.00 93.38 104 VAL A C 1
ATOM 833 O O . VAL A 1 104 ? -20.250 -8.599 -5.885 1.00 93.38 104 VAL A O 1
ATOM 836 N N . VAL A 1 105 ? -19.827 -10.483 -7.038 1.00 94.69 105 VAL A N 1
ATOM 837 C CA . VAL A 1 105 ? -21.057 -10.482 -7.832 1.00 94.69 105 VAL A CA 1
ATOM 838 C C . VAL A 1 105 ? -21.981 -11.555 -7.274 1.00 94.69 105 VAL A C 1
ATOM 840 O O . VAL A 1 105 ? -21.561 -12.691 -7.064 1.00 94.69 105 VAL A O 1
ATOM 843 N N . THR A 1 106 ? -23.234 -11.192 -7.053 1.00 94.12 106 THR A N 1
ATOM 844 C CA . THR A 1 106 ? -24.332 -12.109 -6.731 1.00 94.12 106 THR A CA 1
ATOM 845 C C . THR A 1 106 ? -25.445 -11.926 -7.759 1.00 94.12 106 THR A C 1
ATOM 847 O O . THR A 1 106 ? -25.445 -10.936 -8.493 1.00 94.12 106 THR A O 1
ATOM 850 N N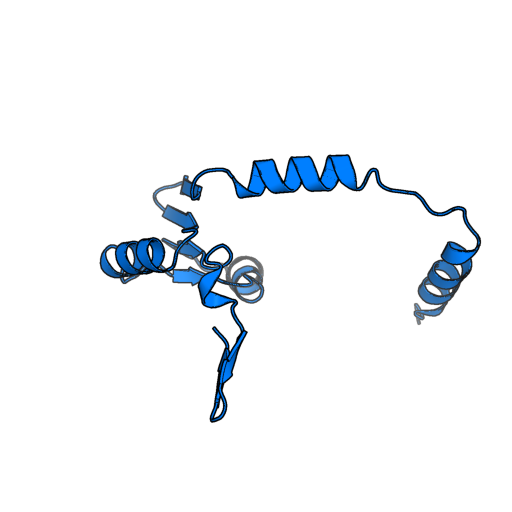 . ASP A 1 107 ? -26.433 -12.819 -7.769 1.00 93.62 107 ASP A N 1
ATOM 851 C CA . ASP A 1 107 ? -27.579 -12.741 -8.689 1.00 93.62 107 ASP A CA 1
ATOM 852 C C . ASP A 1 107 ? -28.415 -11.456 -8.526 1.00 93.62 107 ASP A C 1
ATOM 854 O O . ASP A 1 107 ? -29.229 -11.119 -9.385 1.00 93.62 107 ASP A O 1
ATOM 858 N N . HIS A 1 108 ? -28.226 -10.724 -7.422 1.00 94.31 108 HIS A N 1
ATOM 859 C CA . HIS A 1 108 ? -29.030 -9.555 -7.062 1.00 94.31 108 HIS A CA 1
ATOM 860 C C . HIS A 1 108 ? -28.217 -8.272 -6.866 1.00 94.31 108 HIS A C 1
ATOM 862 O O . HIS A 1 108 ? -28.798 -7.188 -6.827 1.00 94.31 108 HIS A O 1
ATOM 868 N N . ALA A 1 109 ? -26.894 -8.368 -6.712 1.00 94.81 109 ALA A N 1
ATOM 869 C CA . ALA A 1 109 ? -26.065 -7.227 -6.344 1.00 94.81 109 ALA A CA 1
ATOM 870 C C . ALA A 1 109 ? -24.591 -7.396 -6.724 1.00 94.81 109 ALA A C 1
ATOM 872 O O . ALA A 1 109 ? -24.043 -8.500 -6.734 1.00 94.81 109 ALA A O 1
ATOM 873 N N . LEU A 1 110 ? -23.947 -6.250 -6.936 1.00 93.38 110 LEU A N 1
ATOM 874 C CA . LEU A 1 110 ? -22.502 -6.088 -7.007 1.00 93.38 110 LEU A CA 1
ATOM 875 C C . LEU A 1 110 ? -22.018 -5.427 -5.709 1.00 93.38 110 LEU A C 1
ATOM 877 O O . LEU A 1 110 ? -22.428 -4.310 -5.398 1.00 93.38 110 LEU A O 1
ATOM 881 N N . THR A 1 111 ? -21.138 -6.093 -4.967 1.00 91.44 111 THR A N 1
ATOM 882 C CA . THR A 1 111 ? -20.469 -5.537 -3.784 1.00 91.44 111 THR A CA 1
ATOM 883 C C . THR A 1 111 ? -19.033 -5.182 -4.139 1.00 91.44 111 THR A C 1
ATOM 885 O O . THR A 1 111 ? -18.292 -6.023 -4.646 1.00 91.44 111 THR A O 1
ATOM 888 N N . ILE A 1 112 ? -18.642 -3.940 -3.867 1.00 92.19 112 ILE A N 1
ATOM 889 C CA . ILE A 1 112 ? -17.284 -3.427 -4.065 1.00 92.19 112 ILE A CA 1
ATOM 890 C C . ILE A 1 112 ? -16.755 -3.057 -2.680 1.00 92.19 112 ILE A C 1
ATOM 892 O O . ILE A 1 112 ? -17.406 -2.283 -1.976 1.00 92.19 112 ILE A O 1
ATOM 896 N N . GLY A 1 113 ? -15.647 -3.689 -2.288 1.00 81.81 113 GLY A N 1
ATOM 897 C CA . GLY A 1 113 ? -14.952 -3.440 -1.022 1.00 81.81 113 GLY A CA 1
ATOM 898 C C . GLY A 1 113 ? -14.261 -2.086 -0.946 1.00 81.81 113 GLY A C 1
ATOM 899 O O . GLY A 1 113 ? -13.990 -1.493 -2.016 1.00 81.81 113 GLY A O 1
#

Nearest PDB structures (foldseek):
  3etr-assembly1_B  TM=8.742E-01  e=1.395E-05  Bos taurus
  3amz-assembly1_A  TM=8.436E-01  e=9.331E-06  Bos taurus
  2e3t-assembly1_B  TM=8.452E-01  e=3.567E-05  Rattus norvegicus
  3nvy-assembly1_B  TM=7.843E-01  e=2.231E-05  Bos taurus
  4ytz-assembly1_B  TM=7.539E-01  e=2.551E-05  Rattus norvegicus

Radius of gyration: 20.68 Å; Cα contacts (8 Å, |Δi|>4): 109; chains: 1; bounding box: 44×41×53 Å

Secondary structure (DSSP, 8-state):
---SHHHHHHHHHGGGSPP----HHHHHHHHHHHHHSPPEEEEETTEEEEE-SSHHHHHHHHHH-TTSEEESS-HHHHHHHHTT-----SEEE-TT-GGGG-EEE-SS-EEE-

Foldseek 3Di:
DPDCVVVVVVVVCVVVDDDDDDPVVVVVVVVVVVLPDAWDWDADPNAIETEDQAPVVLVVVCVVCVPAAEDEPCPVVCCCVPPVVDDRGYHYYDNNHVVQQDWDDDPVDIDGD

Solvent-accessible surface area (backbone atoms only — not comparable to full-atom values): 6815 Å² total; per-residue (Å²): 128,94,62,68,58,67,60,52,54,49,61,58,54,55,70,79,48,84,80,84,80,72,66,58,66,64,51,52,52,53,51,49,55,63,68,68,51,76,66,50,74,49,76,54,99,89,32,41,38,36,33,34,54,40,64,66,55,40,51,56,49,43,69,76,40,75,81,41,40,77,38,61,90,51,69,70,54,53,48,37,46,77,75,61,71,49,84,72,67,32,33,38,34,49,73,52,19,61,70,57,67,40,75,48,81,56,102,86,48,78,47,75,75